Pr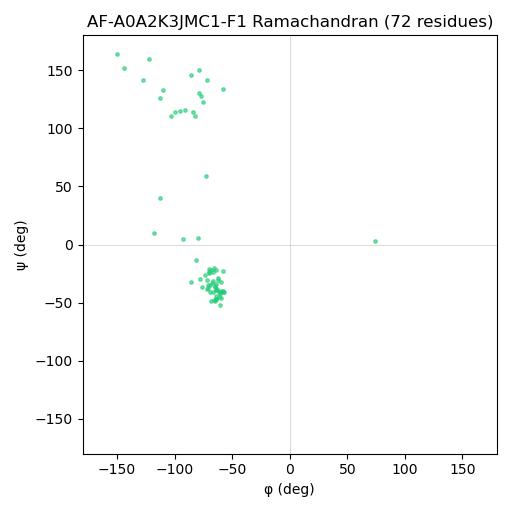otein AF-A0A2K3JMC1-F1 (afdb_monomer)

Foldseek 3Di:
DVVVVVVVVVVVVVVVVVVVVVVVVVVVVVVVPPQVDQPDDPVVQVVLQPDPPNPDHDDDDPVRRNDGHDDDDD

Structure (mmCIF, N/CA/C/O backbone):
data_AF-A0A2K3JMC1-F1
#
_entry.id   AF-A0A2K3JMC1-F1
#
loop_
_atom_site.group_PDB
_atom_site.id
_atom_site.type_symbol
_atom_site.label_atom_id
_atom_site.label_alt_id
_atom_site.label_comp_id
_atom_site.label_asym_id
_atom_site.label_entity_id
_atom_site.label_seq_id
_atom_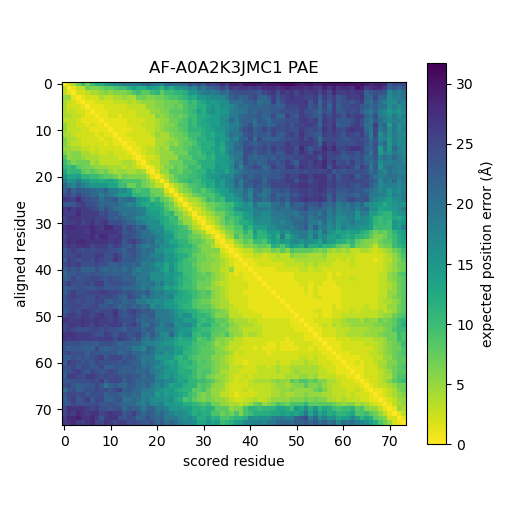site.pdbx_PDB_ins_code
_atom_site.Cartn_x
_atom_site.Cartn_y
_atom_site.Cartn_z
_atom_site.occupancy
_atom_site.B_iso_or_equiv
_atom_site.auth_seq_id
_atom_site.auth_comp_id
_atom_site.auth_asym_id
_atom_site.auth_atom_id
_atom_site.pdbx_PDB_model_num
ATOM 1 N N . MET A 1 1 ? -17.682 16.830 55.322 1.00 59.72 1 MET A N 1
ATOM 2 C CA . MET A 1 1 ? -17.447 15.516 54.677 1.00 59.72 1 MET A CA 1
ATOM 3 C C . MET A 1 1 ? -18.216 15.355 53.364 1.00 59.72 1 MET A C 1
ATOM 5 O O . MET A 1 1 ? -17.640 14.856 52.413 1.00 59.72 1 MET A O 1
ATOM 9 N N . ALA A 1 2 ? -19.458 15.845 53.255 1.00 66.38 2 ALA A N 1
ATOM 10 C CA . ALA A 1 2 ? -20.240 15.825 52.010 1.00 66.38 2 ALA A CA 1
ATOM 11 C C . ALA A 1 2 ? -19.615 16.510 50.760 1.00 66.38 2 ALA A C 1
ATOM 13 O O . ALA A 1 2 ? -19.716 15.928 49.681 1.00 66.38 2 ALA A O 1
ATOM 14 N N . PRO A 1 3 ? -18.947 17.685 50.839 1.00 75.25 3 PRO A N 1
ATOM 15 C CA . PRO A 1 3 ? -18.490 18.380 49.626 1.00 75.25 3 PRO A CA 1
ATOM 16 C C . PRO A 1 3 ? -17.314 17.674 48.935 1.00 75.25 3 PRO A C 1
ATOM 18 O O . PRO A 1 3 ? -17.200 17.700 47.714 1.00 75.25 3 PRO A O 1
ATOM 21 N N . THR A 1 4 ? -16.465 16.992 49.704 1.00 79.88 4 THR A N 1
ATOM 22 C CA . THR A 1 4 ? -15.318 16.232 49.190 1.00 79.88 4 THR A CA 1
ATOM 23 C C . THR A 1 4 ? -15.765 14.970 48.453 1.00 79.88 4 THR A C 1
ATOM 25 O O . THR A 1 4 ? -15.202 14.624 47.420 1.00 79.88 4 THR A O 1
ATOM 28 N N . ILE A 1 5 ? -16.813 14.311 48.962 1.00 86.00 5 ILE A N 1
ATOM 29 C CA . ILE A 1 5 ? -17.421 13.136 48.327 1.00 86.00 5 ILE A CA 1
ATOM 30 C C . ILE A 1 5 ? -18.089 13.540 47.010 1.00 86.00 5 ILE A C 1
ATOM 32 O O . ILE A 1 5 ? -17.923 12.848 46.011 1.00 86.00 5 ILE A O 1
ATOM 36 N N . LEU A 1 6 ? -18.777 14.687 46.983 1.00 85.94 6 LEU A N 1
ATOM 37 C CA . LEU A 1 6 ? -19.388 15.207 45.761 1.00 85.94 6 LEU A CA 1
ATOM 38 C C . LEU A 1 6 ? -18.337 15.450 44.668 1.00 85.94 6 LEU A C 1
ATOM 40 O O . LEU A 1 6 ? -18.524 15.008 43.542 1.00 85.94 6 LEU A O 1
ATOM 44 N N . LEU A 1 7 ? -17.208 16.081 45.007 1.00 87.19 7 LEU A N 1
ATOM 45 C CA . LEU A 1 7 ? -16.119 16.337 44.057 1.00 87.19 7 LEU A CA 1
ATOM 46 C C . LEU A 1 7 ? -15.542 15.036 43.482 1.00 87.19 7 LEU A C 1
ATOM 48 O O . LEU A 1 7 ? -15.321 14.938 42.276 1.00 87.19 7 LEU A O 1
ATOM 52 N N . LEU A 1 8 ? -15.348 14.029 44.335 1.00 87.50 8 LEU A N 1
ATOM 53 C CA . LEU A 1 8 ? -14.839 12.722 43.931 1.00 87.50 8 LEU A CA 1
ATOM 54 C C . LEU A 1 8 ? -15.806 12.011 42.970 1.00 87.50 8 LEU A C 1
ATOM 56 O O . LEU A 1 8 ? -15.376 11.495 41.942 1.00 87.50 8 LEU A O 1
ATOM 60 N N . VAL A 1 9 ? -17.110 12.031 43.265 1.00 90.69 9 VAL A N 1
ATOM 61 C CA . VAL A 1 9 ? -18.147 11.439 42.403 1.00 90.69 9 VAL A CA 1
ATOM 62 C C . VAL A 1 9 ? -18.179 12.120 41.037 1.00 90.69 9 VAL A C 1
ATOM 64 O O . VAL A 1 9 ? -18.197 11.435 40.017 1.00 90.69 9 VAL A O 1
ATOM 67 N N . THR A 1 10 ? -18.120 13.453 40.995 1.00 88.25 10 THR A N 1
ATOM 68 C CA . THR A 1 10 ? -18.104 14.204 39.731 1.00 88.25 10 THR A CA 1
ATOM 69 C C . THR A 1 10 ? -16.852 13.896 38.909 1.00 88.25 10 THR A C 1
ATOM 71 O O . THR A 1 10 ? -16.940 13.742 37.692 1.00 88.25 10 THR A O 1
ATOM 74 N N . PHE A 1 11 ? -15.697 13.745 39.564 1.00 88.19 11 PHE A N 1
ATOM 75 C CA . PHE A 1 11 ? -14.449 13.362 38.906 1.00 88.19 11 PHE A CA 1
ATOM 76 C C . PHE A 1 11 ? -14.532 11.955 38.299 1.00 88.19 11 PHE A C 1
ATOM 78 O O . PHE A 1 11 ? -14.202 11.776 37.128 1.00 88.19 11 PHE A O 1
ATOM 85 N N . PHE A 1 12 ? -15.040 10.970 39.049 1.00 87.19 12 PHE A N 1
ATOM 86 C CA . PHE A 1 12 ? -15.232 9.610 38.535 1.00 87.19 12 PHE A CA 1
ATOM 87 C C . PHE A 1 12 ? -16.245 9.550 37.385 1.00 87.19 12 PHE A C 1
ATOM 89 O O . PHE A 1 12 ? -16.012 8.820 36.423 1.00 87.19 12 PHE A O 1
ATOM 96 N N . LEU A 1 13 ? -17.329 10.334 37.434 1.00 87.12 13 LEU A N 1
ATOM 97 C CA . LEU A 1 13 ? -18.298 10.407 36.335 1.00 87.12 13 LEU A CA 1
ATOM 98 C C . LEU A 1 13 ? -17.676 10.989 35.059 1.00 87.12 13 LEU A C 1
ATOM 100 O O . LEU A 1 13 ? -17.846 10.423 33.982 1.00 87.12 13 LEU A O 1
ATOM 104 N N . ALA A 1 14 ? -16.937 12.096 35.177 1.00 84.81 14 ALA A N 1
ATOM 105 C CA . ALA A 1 14 ? -16.269 12.732 34.041 1.00 84.81 14 ALA A CA 1
ATOM 106 C C . ALA A 1 14 ? -15.199 11.815 33.425 1.00 84.81 14 ALA A C 1
ATOM 108 O O . ALA A 1 14 ? -15.082 11.706 32.201 1.00 84.81 14 ALA A O 1
ATOM 109 N N . PHE A 1 15 ? -14.460 11.101 34.276 1.00 82.75 15 PHE A N 1
ATOM 110 C CA . PHE A 1 15 ? -13.477 10.116 33.848 1.00 82.75 15 PHE A CA 1
ATOM 111 C C . PHE A 1 15 ? -14.154 8.946 33.122 1.00 82.75 15 PHE A C 1
ATOM 113 O O . PHE A 1 15 ? -13.782 8.638 31.996 1.00 82.75 15 PHE A O 1
ATOM 120 N N . SER A 1 16 ? -15.218 8.367 33.691 1.00 81.31 16 SER A N 1
ATOM 121 C CA . SER A 1 16 ? -15.988 7.279 33.070 1.00 81.31 16 SER A CA 1
ATOM 122 C C . SER A 1 16 ? -16.603 7.672 31.724 1.00 81.31 16 SER A C 1
ATOM 124 O O . SER A 1 16 ? -16.587 6.869 30.794 1.00 81.31 16 SER A O 1
ATOM 126 N N . ALA A 1 17 ? -17.129 8.893 31.598 1.00 78.12 17 ALA A N 1
ATOM 127 C CA . ALA A 1 17 ? -17.674 9.393 30.336 1.00 78.12 17 ALA A CA 1
ATOM 128 C C . ALA A 1 17 ? -16.587 9.515 29.251 1.00 78.12 17 ALA A C 1
ATOM 130 O O . ALA A 1 17 ? -16.847 9.235 28.082 1.00 78.12 17 ALA A O 1
ATOM 131 N N . SER A 1 18 ? -15.354 9.856 29.642 1.00 75.06 18 SER A N 1
ATOM 132 C CA . SER A 1 18 ? -14.206 9.927 28.728 1.00 75.06 18 SER A CA 1
ATOM 133 C C . SER A 1 18 ? -13.826 8.558 28.147 1.00 75.06 18 SER A C 1
ATOM 135 O O . SER A 1 18 ? -13.472 8.487 26.974 1.00 75.06 18 SER A O 1
ATOM 137 N N . TYR A 1 19 ? -13.944 7.466 28.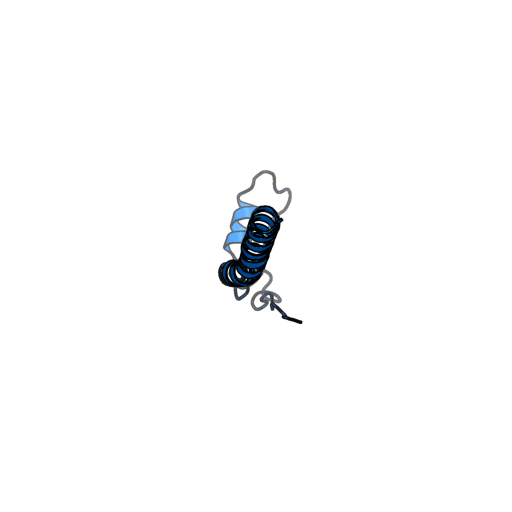916 1.00 69.94 19 TYR A N 1
ATOM 138 C CA . TYR A 1 19 ? -13.665 6.112 28.408 1.00 69.94 19 TYR A CA 1
ATOM 139 C C . TYR A 1 19 ? -14.695 5.619 27.392 1.00 69.94 19 TYR A C 1
ATOM 141 O O . TYR A 1 19 ? -14.326 4.919 26.453 1.00 69.94 19 TYR A O 1
ATOM 149 N N . LEU A 1 20 ? -15.969 5.989 27.551 1.00 65.31 20 LEU A N 1
ATOM 150 C CA . LEU A 1 20 ? -17.025 5.584 26.617 1.00 65.31 20 LEU A CA 1
ATOM 151 C C . LEU A 1 20 ? -16.848 6.225 25.233 1.00 65.31 20 LEU A C 1
ATOM 153 O O . LEU A 1 20 ? -17.125 5.585 24.225 1.00 65.31 20 LEU A O 1
ATOM 157 N N . SER A 1 21 ? -16.313 7.446 25.178 1.00 61.19 21 SER A N 1
ATOM 158 C CA . SER A 1 21 ? -16.096 8.181 23.924 1.00 61.19 21 SER A CA 1
ATOM 159 C C . SER A 1 21 ? -15.001 7.571 23.029 1.00 61.19 21 SER A C 1
ATOM 161 O O . SER A 1 21 ? -14.980 7.787 21.820 1.00 61.19 21 SER A O 1
ATOM 163 N N . ILE A 1 22 ? -14.078 6.786 23.601 1.00 59.25 22 ILE A N 1
ATOM 164 C CA . ILE A 1 22 ? -12.931 6.224 22.864 1.00 59.25 22 ILE A CA 1
ATOM 165 C C . ILE A 1 22 ? -13.344 5.016 22.002 1.00 59.25 22 ILE A C 1
ATOM 167 O O . ILE A 1 22 ? -12.765 4.811 20.939 1.00 59.25 22 ILE A O 1
ATOM 171 N N . GLY A 1 23 ? -14.365 4.250 22.407 1.00 57.22 23 GLY A N 1
ATOM 172 C CA . GLY A 1 23 ? -14.788 3.039 21.686 1.00 57.22 23 GLY A CA 1
ATOM 173 C C . GLY A 1 23 ? -15.537 3.297 20.372 1.00 57.22 23 GLY A C 1
ATOM 174 O O . GLY A 1 23 ? -15.491 2.472 19.466 1.00 57.22 23 GLY A O 1
ATOM 175 N N . GLU A 1 24 ? -16.205 4.443 20.239 1.00 51.91 24 GLU A N 1
ATOM 176 C 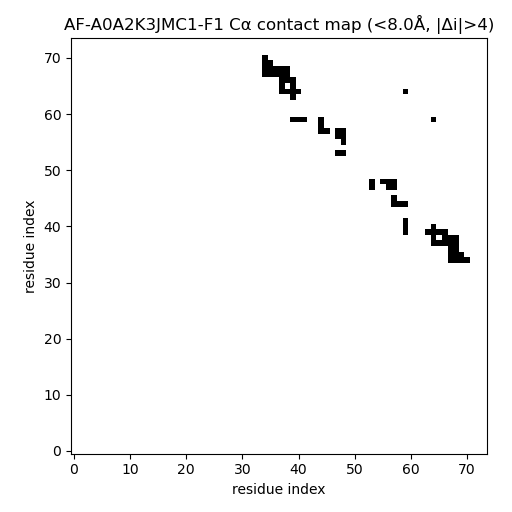CA . GLU A 1 24 ? -16.977 4.803 19.038 1.00 51.91 24 GLU A CA 1
ATOM 177 C C . GLU A 1 24 ? -16.092 5.453 17.958 1.00 51.91 24 GLU A C 1
ATOM 179 O O . GLU A 1 24 ? -16.267 5.214 16.763 1.00 51.91 24 GLU A O 1
ATOM 184 N N . ALA A 1 25 ? -15.057 6.193 18.371 1.00 54.84 25 ALA A N 1
ATOM 185 C CA . ALA A 1 25 ? -14.126 6.866 17.466 1.00 54.84 25 ALA A CA 1
ATOM 186 C C . ALA A 1 25 ? -13.193 5.910 16.692 1.00 54.84 25 ALA A C 1
ATOM 188 O O . ALA A 1 25 ? -12.629 6.300 15.667 1.00 54.84 25 ALA A O 1
ATOM 189 N N . GLU A 1 26 ? -12.992 4.680 17.170 1.00 56.53 26 GLU A N 1
ATOM 190 C CA . GLU A 1 26 ? -12.138 3.682 16.511 1.00 56.53 26 GLU A CA 1
ATOM 191 C C . GLU A 1 26 ? -12.826 3.056 15.283 1.00 56.53 26 GLU A C 1
ATOM 193 O O . GLU A 1 26 ? -12.190 2.849 14.248 1.00 56.53 26 GLU A O 1
ATOM 198 N N . ILE A 1 27 ? -14.145 2.840 15.351 1.00 56.16 27 ILE A N 1
ATOM 199 C CA . ILE A 1 27 ? -14.936 2.235 14.266 1.00 56.16 27 ILE A CA 1
ATOM 200 C C . ILE A 1 27 ? -15.042 3.188 13.068 1.00 56.16 27 ILE A C 1
ATOM 202 O O . ILE A 1 27 ? -14.884 2.768 11.920 1.00 56.16 27 ILE A O 1
ATOM 206 N N . ASP A 1 28 ? -15.243 4.482 13.317 1.00 57.22 28 ASP A N 1
ATOM 207 C CA . ASP A 1 28 ? -15.347 5.482 12.249 1.00 57.22 28 ASP A CA 1
ATOM 208 C C . ASP A 1 28 ? -14.008 5.753 11.550 1.00 57.22 28 ASP A C 1
ATOM 210 O O . ASP A 1 28 ? -13.962 5.930 10.330 1.00 57.22 28 ASP A O 1
ATOM 214 N N . GLN A 1 29 ? -12.892 5.706 12.285 1.00 58.84 29 GLN A N 1
ATOM 215 C CA . GLN A 1 29 ? -11.556 5.778 11.682 1.00 58.84 29 GLN A CA 1
ATOM 216 C C . GLN A 1 29 ? -11.274 4.571 10.783 1.00 58.84 29 GLN A C 1
ATOM 218 O O . GLN A 1 29 ? -10.665 4.715 9.720 1.00 58.84 29 GLN A O 1
ATOM 223 N N . LEU A 1 30 ? -11.757 3.391 11.176 1.00 57.66 30 LEU A N 1
ATOM 224 C CA . LEU A 1 30 ? -11.617 2.174 10.393 1.00 57.66 30 LEU A CA 1
ATOM 225 C C . LEU A 1 30 ? -12.509 2.177 9.139 1.00 57.66 30 LEU A C 1
ATOM 227 O O . LEU A 1 30 ? -12.057 1.767 8.073 1.00 57.66 30 LEU A O 1
ATOM 231 N N . ASN A 1 31 ? -13.733 2.706 9.229 1.00 58.28 31 ASN A N 1
ATOM 232 C CA . ASN A 1 31 ? -14.598 2.941 8.067 1.00 58.28 31 ASN A CA 1
ATOM 233 C C . ASN A 1 31 ? -13.985 3.950 7.078 1.00 58.28 31 ASN A C 1
ATOM 235 O O . ASN A 1 31 ? -14.206 3.849 5.869 1.00 58.28 31 ASN A O 1
ATOM 239 N N . GLY A 1 32 ? -13.196 4.909 7.578 1.00 60.31 32 GLY A N 1
ATOM 240 C CA . GLY A 1 32 ? -12.422 5.844 6.758 1.00 60.31 32 GLY A CA 1
ATOM 241 C C . GLY A 1 32 ? -11.243 5.197 6.021 1.00 60.31 32 GLY A C 1
ATOM 242 O O . GLY A 1 32 ? -10.824 5.689 4.969 1.00 60.31 32 GLY A O 1
ATOM 243 N N . LEU A 1 33 ? -10.720 4.072 6.520 1.00 65.19 33 LEU A N 1
ATOM 244 C CA . LEU A 1 33 ? -9.739 3.273 5.796 1.00 65.19 33 LEU A CA 1
ATOM 245 C C . LEU A 1 33 ? -10.464 2.500 4.691 1.00 65.19 33 LEU A C 1
ATOM 247 O O . LEU A 1 33 ? -11.380 1.719 4.931 1.00 65.19 33 LEU A O 1
ATOM 251 N N . LYS A 1 34 ? -10.037 2.693 3.439 1.00 65.12 34 LYS A N 1
ATOM 252 C CA . LYS A 1 34 ? -10.592 2.011 2.259 1.00 65.12 34 LYS A CA 1
ATOM 253 C C . LYS A 1 34 ? -10.164 0.532 2.216 1.00 65.12 34 LYS A C 1
ATOM 255 O O . LYS A 1 34 ? -9.521 0.091 1.264 1.00 65.12 34 LYS A O 1
ATOM 260 N N . LEU A 1 35 ? -10.505 -0.237 3.249 1.00 68.50 35 LEU A N 1
ATOM 261 C CA . LEU A 1 35 ? -10.104 -1.634 3.461 1.00 68.50 35 LEU A CA 1
ATOM 262 C C . LEU A 1 35 ? -10.628 -2.561 2.355 1.00 68.50 35 LEU A C 1
ATOM 264 O O . LEU A 1 35 ? -9.954 -3.504 1.951 1.00 68.50 35 LEU A O 1
ATOM 268 N N . ASN A 1 36 ? -11.766 -2.200 1.758 1.00 68.56 36 ASN A N 1
ATOM 269 C CA . ASN A 1 36 ? -12.353 -2.896 0.611 1.00 68.56 36 ASN A CA 1
ATOM 270 C C . ASN A 1 36 ? -11.705 -2.546 -0.742 1.00 68.56 36 ASN A C 1
ATOM 272 O O . ASN A 1 36 ? -12.209 -2.955 -1.786 1.00 68.56 36 ASN A O 1
ATOM 276 N N . SER A 1 37 ? -10.630 -1.753 -0.770 1.00 81.50 37 SER A N 1
ATOM 277 C CA . SER A 1 37 ? -9.898 -1.523 -2.016 1.00 81.50 37 SER A CA 1
ATOM 278 C C . SER A 1 37 ? -8.975 -2.684 -2.355 1.00 81.50 37 SER A C 1
ATOM 280 O O . SER A 1 37 ? -8.453 -3.373 -1.477 1.00 81.50 37 SER A O 1
ATOM 282 N N . HIS A 1 38 ? -8.755 -2.883 -3.654 1.00 89.19 38 HIS A N 1
ATOM 283 C CA . HIS A 1 38 ? -7.735 -3.804 -4.133 1.00 89.19 38 HIS A CA 1
ATOM 284 C C . HIS A 1 38 ? -6.369 -3.405 -3.582 1.00 89.19 38 HIS A C 1
ATOM 286 O O . HIS A 1 38 ? -5.998 -2.230 -3.639 1.00 89.19 38 HIS A O 1
ATOM 292 N N . ILE A 1 39 ? -5.627 -4.389 -3.072 1.00 88.56 39 ILE A N 1
ATOM 293 C CA . ILE A 1 39 ? -4.286 -4.172 -2.511 1.00 88.56 39 ILE A CA 1
ATOM 294 C C . ILE A 1 39 ? -3.282 -3.753 -3.589 1.00 88.56 39 ILE A C 1
ATOM 296 O O . ILE A 1 39 ? -2.350 -3.001 -3.324 1.00 88.56 39 ILE A O 1
ATOM 300 N N . LEU A 1 40 ? -3.482 -4.236 -4.816 1.00 91.50 40 LEU A N 1
ATOM 301 C CA . LEU A 1 40 ? -2.677 -3.903 -5.982 1.00 91.50 40 LEU A CA 1
ATOM 302 C C . LEU A 1 40 ? -3.411 -2.847 -6.799 1.00 91.50 40 LEU A C 1
ATOM 304 O O . LEU A 1 40 ? -4.477 -3.106 -7.353 1.00 91.50 40 LEU A O 1
ATOM 308 N N . GLN A 1 41 ? -2.821 -1.656 -6.865 1.00 91.44 41 GLN A N 1
ATOM 309 C CA . GLN A 1 41 ? -3.371 -0.506 -7.572 1.00 91.44 41 GLN A CA 1
ATOM 310 C C . GLN A 1 41 ? -2.328 0.062 -8.529 1.00 91.44 41 GLN A C 1
ATOM 312 O O . GLN A 1 41 ? -1.147 0.162 -8.191 1.00 91.44 41 GLN A O 1
ATOM 317 N N . GLU A 1 42 ? -2.778 0.500 -9.703 1.00 93.38 42 GLU A N 1
ATOM 318 C CA . GLU A 1 42 ? -1.914 1.145 -10.700 1.00 93.38 42 GLU A CA 1
ATOM 319 C C . GLU A 1 42 ? -1.243 2.412 -10.154 1.00 93.38 42 GLU A C 1
ATOM 321 O O . GLU A 1 42 ? -0.097 2.711 -10.485 1.00 93.38 42 GLU A O 1
ATOM 326 N N . SER A 1 43 ? -1.924 3.132 -9.257 1.00 93.75 43 SER A N 1
ATOM 327 C CA . SER A 1 43 ? -1.377 4.296 -8.552 1.00 93.75 43 SER A CA 1
ATOM 328 C C . SER A 1 43 ? -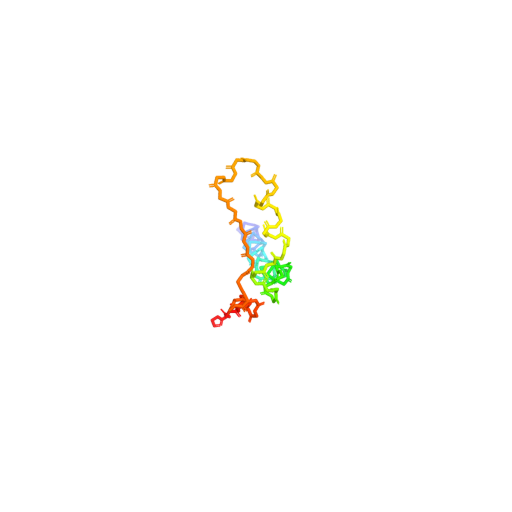0.110 3.960 -7.763 1.00 93.75 43 SER A C 1
ATOM 330 O O . SER A 1 43 ? 0.840 4.738 -7.791 1.00 93.75 43 SER A O 1
ATOM 332 N N . ILE A 1 44 ? -0.065 2.793 -7.113 1.00 93.62 44 ILE A N 1
ATOM 333 C CA . ILE A 1 44 ? 1.090 2.334 -6.331 1.00 93.62 44 ILE A CA 1
ATOM 334 C C . ILE A 1 44 ? 2.259 2.026 -7.269 1.00 93.62 44 ILE A C 1
ATOM 336 O O . ILE A 1 44 ? 3.369 2.516 -7.060 1.00 93.62 44 ILE A O 1
ATOM 340 N N . ALA A 1 45 ? 2.012 1.260 -8.339 1.00 95.31 45 ALA A N 1
ATOM 341 C CA . ALA A 1 45 ? 3.045 0.933 -9.320 1.00 95.31 45 ALA A CA 1
ATOM 342 C C . ALA A 1 45 ? 3.613 2.196 -9.987 1.00 95.31 45 ALA A C 1
ATOM 344 O O . ALA A 1 45 ? 4.828 2.322 -10.147 1.00 95.31 45 ALA A O 1
ATOM 345 N N . LYS A 1 46 ? 2.746 3.160 -10.317 1.00 97.44 46 LYS A N 1
ATOM 346 C CA . LYS A 1 46 ? 3.137 4.469 -10.840 1.00 97.44 46 LYS A CA 1
ATOM 347 C C . LYS A 1 46 ? 4.013 5.235 -9.848 1.00 97.44 46 LYS A C 1
ATOM 349 O O . LYS A 1 46 ? 5.110 5.634 -10.218 1.00 97.44 46 LYS A O 1
ATOM 354 N N . GLN A 1 47 ? 3.579 5.372 -8.595 1.00 97.19 47 GLN A N 1
ATOM 355 C CA . GLN A 1 47 ? 4.319 6.099 -7.560 1.00 97.19 47 GLN A CA 1
ATOM 356 C C . GLN A 1 47 ? 5.730 5.533 -7.343 1.00 97.19 47 GLN A C 1
ATOM 358 O O . GLN A 1 47 ? 6.685 6.291 -7.190 1.00 97.19 47 GLN A O 1
ATOM 363 N N . ILE A 1 48 ? 5.877 4.205 -7.346 1.00 96.88 48 ILE A N 1
ATOM 364 C CA . ILE A 1 48 ? 7.189 3.557 -7.231 1.00 96.88 48 ILE A CA 1
ATOM 365 C C . ILE A 1 48 ? 8.048 3.858 -8.460 1.00 96.88 48 ILE A C 1
ATOM 367 O O . ILE A 1 48 ? 9.206 4.239 -8.322 1.00 96.88 48 ILE A O 1
ATOM 371 N N . ASN A 1 49 ? 7.487 3.704 -9.660 1.00 97.88 49 ASN A N 1
ATOM 372 C CA . ASN A 1 49 ? 8.227 3.878 -10.910 1.00 97.88 49 ASN A CA 1
ATOM 373 C C . ASN A 1 49 ? 8.616 5.337 -11.191 1.00 97.88 49 ASN A C 1
ATOM 375 O O . ASN A 1 49 ? 9.574 5.577 -11.921 1.00 97.88 49 ASN A O 1
ATOM 379 N N . GLU A 1 50 ? 7.888 6.299 -10.626 1.00 98.12 50 GLU A N 1
ATOM 380 C CA . GLU A 1 50 ? 8.214 7.727 -10.685 1.00 98.12 50 GLU A CA 1
ATOM 381 C C . GLU A 1 50 ? 9.275 8.137 -9.654 1.00 98.12 50 GLU A C 1
ATOM 383 O O . GLU A 1 50 ? 9.846 9.219 -9.771 1.00 98.12 50 GLU A O 1
ATOM 388 N N . ASN A 1 51 ? 9.579 7.287 -8.666 1.00 97.94 51 ASN A N 1
ATOM 389 C CA . ASN A 1 51 ? 10.623 7.557 -7.686 1.00 97.94 51 ASN A CA 1
ATOM 390 C C . ASN A 1 51 ? 12.012 7.188 -8.252 1.00 97.94 51 ASN A C 1
ATOM 392 O O . ASN A 1 51 ? 12.337 6.000 -8.348 1.00 97.94 51 ASN A O 1
ATOM 396 N N . PRO A 1 52 ? 12.890 8.170 -8.545 1.00 95.88 52 PRO A N 1
ATOM 397 C CA . PRO A 1 52 ? 14.220 7.898 -9.093 1.00 95.88 52 PRO A CA 1
ATOM 398 C C . PRO A 1 52 ? 15.133 7.143 -8.112 1.00 95.88 52 PRO A C 1
ATOM 400 O O . PRO A 1 52 ? 16.102 6.518 -8.534 1.00 95.88 52 PRO A O 1
ATOM 403 N N . GLY A 1 53 ? 14.827 7.178 -6.811 1.00 97.38 53 GLY A N 1
ATOM 404 C CA . GLY A 1 53 ? 15.551 6.464 -5.761 1.00 97.38 53 GLY A CA 1
ATOM 405 C C . GLY A 1 53 ? 14.991 5.080 -5.432 1.00 97.38 53 GLY A C 1
ATOM 406 O O . GLY A 1 53 ? 15.474 4.462 -4.488 1.00 97.38 53 GLY A O 1
ATOM 407 N N . ALA A 1 54 ? 13.978 4.583 -6.156 1.00 96.62 54 ALA A N 1
ATOM 408 C CA . ALA A 1 54 ? 13.368 3.291 -5.842 1.00 96.62 54 ALA A CA 1
ATOM 409 C C . ALA A 1 54 ? 14.376 2.136 -5.943 1.00 96.62 54 ALA A C 1
ATOM 411 O O . ALA A 1 54 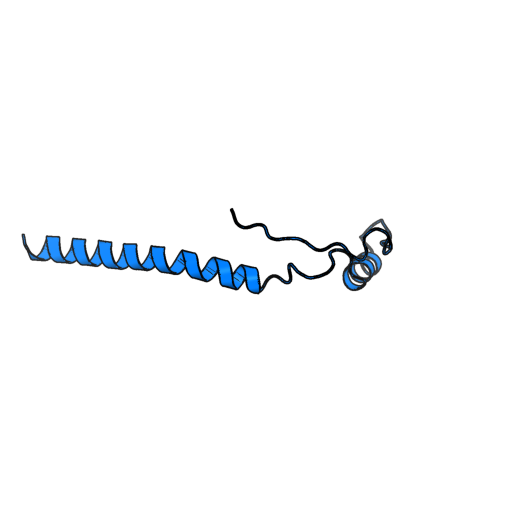? 14.378 1.250 -5.096 1.00 96.62 54 ALA A O 1
ATOM 412 N N . GLY A 1 55 ? 15.242 2.141 -6.963 1.00 97.12 55 GLY A N 1
ATOM 413 C CA . GLY A 1 55 ? 16.201 1.056 -7.215 1.00 97.12 55 GLY A CA 1
ATOM 414 C C . GLY A 1 55 ? 15.574 -0.227 -7.781 1.00 97.12 55 GLY A C 1
ATOM 415 O O . GLY A 1 55 ? 16.280 -1.206 -8.007 1.00 97.12 55 GLY A O 1
ATOM 416 N N . TRP A 1 56 ? 14.263 -0.230 -8.041 1.00 97.19 56 TRP A N 1
ATOM 417 C CA . TRP A 1 56 ? 13.507 -1.321 -8.659 1.00 97.19 56 TRP A CA 1
ATOM 418 C C . TRP A 1 56 ? 12.310 -0.772 -9.445 1.00 97.19 56 TRP A C 1
ATOM 420 O O . TRP A 1 56 ? 11.917 0.381 -9.274 1.00 97.19 56 TRP A O 1
ATOM 430 N N . LYS A 1 57 ? 11.740 -1.607 -10.324 1.00 96.88 57 LYS A N 1
ATOM 431 C CA . LYS A 1 57 ? 10.567 -1.277 -11.143 1.00 96.88 57 LYS A CA 1
ATOM 432 C C . LYS A 1 57 ? 9.369 -2.118 -10.712 1.00 96.88 57 LYS A C 1
ATOM 434 O O . LYS A 1 57 ? 9.452 -3.344 -10.681 1.00 96.88 57 LYS A O 1
ATOM 439 N N . ALA A 1 58 ? 8.260 -1.460 -10.403 1.00 96.69 58 ALA A N 1
ATOM 440 C CA . ALA A 1 58 ? 6.995 -2.088 -10.062 1.00 96.69 58 ALA A CA 1
ATOM 441 C C . ALA A 1 58 ? 6.167 -2.411 -11.315 1.00 96.69 58 ALA A C 1
ATOM 443 O O . ALA A 1 58 ? 6.156 -1.652 -12.289 1.00 96.69 58 ALA A O 1
ATOM 444 N N . ALA A 1 59 ? 5.429 -3.519 -11.263 1.00 95.25 59 ALA A N 1
ATOM 445 C CA . ALA A 1 59 ? 4.433 -3.908 -12.256 1.00 95.25 59 ALA A CA 1
ATOM 446 C C . ALA A 1 59 ? 3.253 -4.605 -11.563 1.00 95.25 59 ALA A C 1
ATOM 448 O O . ALA A 1 59 ? 3.430 -5.239 -10.520 1.00 95.25 59 ALA A O 1
ATOM 449 N N . ILE A 1 60 ? 2.057 -4.512 -12.149 1.00 93.38 60 ILE A N 1
ATOM 450 C CA . ILE A 1 60 ? 0.880 -5.223 -11.645 1.00 93.38 60 ILE A CA 1
ATOM 451 C C . ILE A 1 60 ? 0.960 -6.695 -12.039 1.00 93.38 60 ILE A C 1
ATOM 453 O O . ILE A 1 60 ? 1.127 -7.035 -13.209 1.00 93.38 60 ILE A O 1
ATOM 457 N N . ASN A 1 61 ? 0.803 -7.580 -11.054 1.00 93.75 61 ASN A N 1
ATOM 458 C CA . ASN A 1 61 ? 0.642 -9.007 -11.294 1.00 93.75 61 ASN A CA 1
ATOM 459 C C . ASN A 1 61 ? -0.858 -9.356 -11.319 1.00 93.75 61 ASN A C 1
ATOM 461 O O . ASN A 1 61 ? -1.502 -9.286 -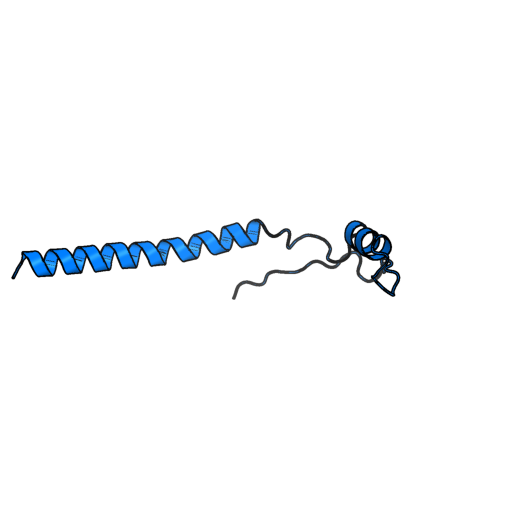10.267 1.00 93.75 61 ASN A O 1
ATOM 465 N N . PRO A 1 62 ? -1.416 -9.794 -12.465 1.00 91.56 62 PRO A N 1
ATOM 466 C CA . PRO A 1 62 ? -2.834 -10.138 -12.583 1.00 91.56 62 PRO A CA 1
ATOM 467 C C . PRO A 1 62 ? -3.301 -11.223 -11.606 1.00 91.56 62 PRO A C 1
ATOM 469 O O . PRO A 1 62 ? -4.479 -11.291 -11.285 1.00 91.56 62 PRO A O 1
ATOM 472 N N . ARG A 1 63 ? -2.393 -12.063 -11.088 1.00 93.31 63 ARG A N 1
ATOM 473 C CA . ARG A 1 63 ? -2.739 -13.097 -10.096 1.00 93.31 63 ARG A CA 1
ATOM 474 C C . ARG A 1 63 ? -3.236 -12.522 -8.769 1.00 93.31 63 ARG A C 1
ATOM 476 O O . ARG A 1 63 ? -3.915 -13.224 -8.031 1.00 93.31 63 ARG A O 1
ATOM 483 N N . PHE A 1 64 ? -2.893 -11.272 -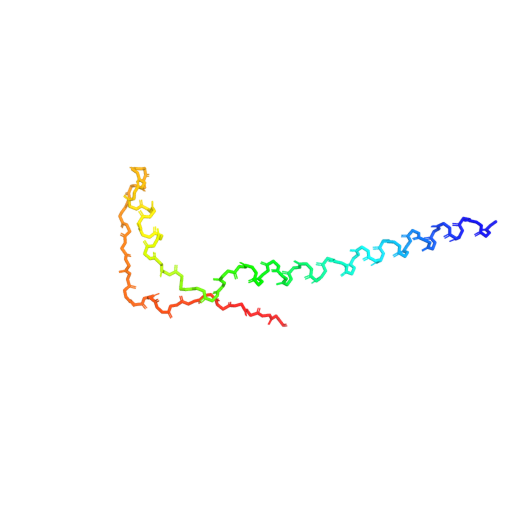8.471 1.00 89.12 64 PHE A N 1
ATOM 484 C CA . PHE A 1 64 ? -3.227 -10.600 -7.217 1.00 89.12 64 PHE A CA 1
ATOM 485 C C . PHE A 1 64 ? -4.112 -9.363 -7.427 1.00 89.12 64 PHE A C 1
ATOM 487 O O . PHE A 1 64 ? -4.335 -8.600 -6.490 1.00 89.12 64 PHE A O 1
ATOM 494 N N . SER A 1 65 ? -4.630 -9.151 -8.641 1.00 86.62 65 SER A N 1
ATOM 495 C CA . SER A 1 65 ? -5.432 -7.965 -8.961 1.00 86.62 65 SER A CA 1
ATOM 496 C C . SER A 1 65 ? -6.768 -7.922 -8.219 1.00 86.62 65 SER A C 1
ATOM 498 O O . SER A 1 65 ? -7.310 -6.841 -8.034 1.00 86.62 65 SER A O 1
ATOM 500 N N . ASN A 1 66 ? -7.290 -9.074 -7.780 1.00 89.00 66 ASN A N 1
ATOM 501 C CA . ASN A 1 66 ? -8.577 -9.183 -7.092 1.00 89.00 66 ASN A CA 1
ATOM 502 C C . ASN A 1 66 ? -8.441 -9.609 -5.621 1.00 89.00 66 ASN A C 1
ATOM 504 O O . ASN A 1 66 ? -9.202 -10.441 -5.134 1.00 89.00 66 ASN A O 1
ATOM 508 N N . VAL A 1 67 ? -7.429 -9.081 -4.930 1.00 88.56 67 VAL A N 1
ATOM 509 C CA . VAL A 1 67 ? -7.225 -9.311 -3.494 1.00 88.56 67 VAL A CA 1
ATOM 510 C C . VAL A 1 67 ? -7.513 -8.017 -2.736 1.00 88.56 67 VAL A C 1
ATOM 512 O O . VAL A 1 67 ? -7.030 -6.951 -3.119 1.00 88.56 67 VAL A O 1
ATOM 515 N N . THR A 1 68 ? -8.291 -8.114 -1.662 1.00 88.62 68 THR A N 1
ATOM 516 C CA . THR A 1 68 ? -8.630 -7.014 -0.747 1.00 88.62 68 THR A CA 1
ATOM 517 C C . THR A 1 68 ? -8.212 -7.381 0.674 1.00 88.62 68 THR A C 1
ATOM 519 O O . THR A 1 68 ? -8.043 -8.560 0.990 1.00 88.62 68 THR A O 1
ATOM 522 N N . VAL A 1 69 ? -8.048 -6.386 1.548 1.00 83.69 69 VAL A N 1
ATOM 523 C CA . VAL A 1 69 ? -7.816 -6.645 2.974 1.00 83.69 69 VAL A CA 1
ATOM 524 C C . VAL A 1 69 ? -9.168 -6.856 3.643 1.00 83.69 69 VAL A C 1
ATOM 526 O O . VAL A 1 69 ? -9.981 -5.939 3.711 1.00 83.69 69 VAL A O 1
ATOM 529 N N . SER A 1 70 ? -9.426 -8.063 4.140 1.00 78.25 70 SER A N 1
ATOM 530 C CA . SER A 1 70 ? -10.582 -8.297 5.003 1.00 78.25 70 SER A CA 1
ATOM 531 C C . SER A 1 70 ? -10.273 -7.806 6.411 1.00 78.25 70 SER A C 1
ATOM 533 O O . SER A 1 70 ? -9.256 -8.194 6.990 1.00 78.25 70 SER A O 1
ATOM 535 N N . PHE A 1 71 ? -11.169 -7.011 6.984 1.00 70.00 71 PHE A N 1
ATOM 536 C CA . PHE A 1 71 ? -11.152 -6.742 8.414 1.00 70.00 71 PHE A CA 1
ATOM 537 C C . PHE A 1 71 ? -12.025 -7.775 9.121 1.00 70.00 71 PHE A C 1
ATOM 539 O O . PHE A 1 71 ? -13.226 -7.844 8.868 1.00 70.00 71 PHE A O 1
ATOM 546 N N . GLN A 1 72 ? -11.414 -8.600 9.969 1.00 64.25 72 GLN A N 1
ATOM 547 C CA . GLN A 1 72 ? -12.123 -9.571 10.797 1.00 64.25 72 GLN A CA 1
ATOM 548 C C . GLN A 1 72 ? -12.194 -9.012 12.220 1.00 64.25 72 GLN A C 1
ATOM 550 O O . GLN A 1 72 ? -11.168 -8.915 12.891 1.00 64.25 72 GLN A O 1
ATOM 555 N N . LEU A 1 73 ? -13.394 -8.631 12.662 1.00 57.53 73 LEU A N 1
ATOM 556 C CA . LEU A 1 73 ? -13.663 -8.327 14.070 1.00 57.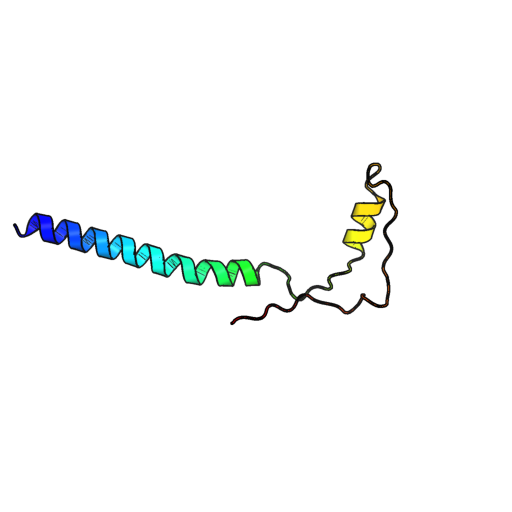53 73 LEU A CA 1
ATOM 557 C C . LEU A 1 73 ? -13.662 -9.639 14.886 1.00 57.53 73 LEU A C 1
ATOM 559 O O . LEU A 1 73 ? -14.131 -10.653 14.356 1.00 57.53 73 LEU A O 1
ATOM 563 N N . PRO A 1 74 ? -13.117 -9.646 16.118 1.00 59.62 74 PRO A N 1
ATOM 564 C CA . PRO A 1 74 ? -13.207 -10.786 17.032 1.00 59.62 74 PRO A CA 1
ATOM 565 C C . PRO A 1 74 ? -14.639 -11.046 17.520 1.00 59.62 74 PRO A C 1
ATOM 567 O O . PRO A 1 74 ? -15.426 -10.077 17.621 1.00 59.62 74 PRO A O 1
#

pLDDT: mean 80.64, std 14.69, range [51.91, 98.12]

Solvent-accessible surface area (backbone atoms only — not comparable to full-atom values): 4639 Å² total; per-residue (Å²): 116,68,70,62,53,51,52,50,51,54,50,52,50,55,53,54,55,56,60,59,58,57,68,60,58,54,56,57,56,52,68,68,44,71,45,84,40,52,75,56,46,71,68,57,32,48,56,42,58,70,37,90,82,57,89,62,81,58,74,90,55,78,93,49,47,88,38,56,56,82,85,81,81,133

Secondary structure (DSSP, 8-state):
-HHHHHHHHHHHHHHHHHHHHHHHHHHHHHHHS-TTSBSS-HHHHHHHHH-TT--S-----GGGTT-B------

Organism: Trifolium pratense (NCBI:txid57577)

Sequence (74 aa):
MAPTILLLVTFFLAFSASYLSIGEAEIDQLNGLKLNSHILQESIAKQINENPGAGWKAAINPRFSNVTVSFQLP

Radius of gyration: 24.06 Å; Cα contacts (8 Å, |Δi|>4): 38; chains: 1; bounding box: 36×32×67 Å

Mean predicted aligned error: 13.17 Å